Protein AF-A0A3N0CYX8-F1 (afdb_monomer)

Structure (mmCIF, N/CA/C/O backbone):
data_AF-A0A3N0CYX8-F1
#
_entry.id   AF-A0A3N0CYX8-F1
#
loop_
_atom_site.group_PDB
_atom_site.id
_atom_site.type_symbol
_atom_site.label_atom_id
_atom_site.label_alt_id
_atom_site.label_comp_id
_atom_site.label_asym_id
_atom_site.label_entity_id
_atom_site.label_seq_id
_atom_site.pdbx_PDB_ins_code
_atom_site.Cartn_x
_atom_site.Cartn_y
_atom_site.Cartn_z
_atom_site.occupancy
_atom_site.B_iso_or_equiv
_atom_site.auth_seq_id
_atom_site.auth_comp_id
_atom_site.auth_asym_id
_atom_site.auth_atom_id
_atom_site.pdbx_PDB_model_num
ATOM 1 N N . MET A 1 1 ? -0.586 0.544 18.203 1.00 84.50 1 MET A N 1
ATOM 2 C CA . MET A 1 1 ? -1.693 0.228 17.278 1.00 84.50 1 MET A CA 1
ATOM 3 C C . MET A 1 1 ? -1.683 -1.251 16.902 1.00 84.50 1 MET A C 1
ATOM 5 O O . MET A 1 1 ? -0.601 -1.800 16.724 1.00 84.50 1 MET A O 1
ATOM 9 N N . ASP A 1 2 ? -2.846 -1.901 16.800 1.00 88.06 2 ASP A N 1
ATOM 10 C CA . ASP A 1 2 ? -2.946 -3.263 16.246 1.00 88.06 2 ASP A CA 1
ATOM 11 C C . ASP A 1 2 ? -3.111 -3.250 14.711 1.00 88.06 2 ASP A C 1
ATOM 13 O O . ASP A 1 2 ? -3.485 -2.235 14.125 1.00 88.06 2 ASP A O 1
ATOM 17 N N . GLN A 1 3 ? -2.850 -4.380 14.042 1.00 88.38 3 GLN A N 1
ATOM 18 C CA . GLN A 1 3 ? -2.888 -4.458 12.572 1.00 88.38 3 GLN A CA 1
ATOM 19 C C . GLN A 1 3 ? -4.253 -4.090 11.974 1.00 88.38 3 GLN A C 1
ATOM 21 O O . GLN A 1 3 ? -4.317 -3.455 10.921 1.00 88.38 3 GLN A O 1
ATOM 26 N N . LYS A 1 4 ? -5.360 -4.448 12.636 1.00 91.12 4 LYS A N 1
ATOM 27 C CA . LYS A 1 4 ? -6.700 -4.112 12.147 1.00 91.12 4 LYS A CA 1
ATOM 28 C C . LYS A 1 4 ? -6.948 -2.615 12.248 1.00 91.12 4 LYS A C 1
ATOM 30 O O . LYS A 1 4 ? -7.530 -2.037 11.331 1.00 91.12 4 LYS A O 1
ATOM 35 N N . GLU A 1 5 ? -6.564 -1.999 13.361 1.00 91.94 5 GLU A N 1
ATOM 36 C CA . GLU A 1 5 ? -6.649 -0.549 13.532 1.00 91.94 5 GLU A CA 1
ATOM 37 C C . GLU A 1 5 ? -5.797 0.174 12.483 1.00 91.94 5 GLU A C 1
ATOM 39 O O . GLU A 1 5 ? -6.308 1.068 11.812 1.00 91.94 5 GLU A O 1
ATOM 44 N N . PHE A 1 6 ? -4.570 -0.286 12.245 1.00 93.31 6 PHE A N 1
ATOM 45 C CA . PHE A 1 6 ? -3.692 0.245 11.203 1.00 93.31 6 PHE A CA 1
ATOM 46 C C . PHE A 1 6 ? -4.342 0.204 9.817 1.00 93.31 6 PHE A C 1
ATOM 48 O O . PHE A 1 6 ? -4.491 1.239 9.162 1.00 93.31 6 PHE A O 1
ATOM 55 N N . TYR A 1 7 ? -4.819 -0.966 9.386 1.00 94.25 7 TYR A N 1
ATOM 56 C CA . TYR A 1 7 ? -5.402 -1.115 8.053 1.00 94.25 7 TYR A CA 1
ATOM 57 C C . TYR A 1 7 ? -6.714 -0.340 7.865 1.00 94.25 7 TYR A C 1
ATOM 59 O O . TYR A 1 7 ? -7.054 -0.009 6.728 1.00 94.25 7 TYR A O 1
ATOM 67 N N . LYS A 1 8 ? -7.435 0.014 8.940 1.00 93.56 8 LYS A N 1
ATOM 68 C CA . LYS A 1 8 ? -8.602 0.911 8.840 1.00 93.56 8 LYS A CA 1
ATOM 69 C C . LYS A 1 8 ? -8.229 2.318 8.383 1.00 93.56 8 LYS A C 1
ATOM 71 O O . LYS A 1 8 ? -9.035 2.939 7.702 1.00 93.56 8 LYS A O 1
ATOM 76 N N . TYR A 1 9 ? -7.049 2.809 8.750 1.00 94.00 9 TYR A N 1
ATOM 77 C CA . TYR A 1 9 ? -6.553 4.109 8.296 1.00 94.00 9 TYR A CA 1
ATOM 78 C C . TYR A 1 9 ? -5.796 3.983 6.976 1.00 94.00 9 TYR A C 1
ATOM 80 O O . TYR A 1 9 ? -6.008 4.770 6.054 1.00 94.00 9 TYR A O 1
ATOM 88 N N . TYR A 1 10 ? -4.952 2.959 6.868 1.00 94.19 10 TYR A N 1
ATOM 89 C CA . TYR A 1 10 ? -4.042 2.812 5.743 1.00 94.19 10 TYR A CA 1
ATOM 90 C C . TYR A 1 10 ? -4.749 2.426 4.438 1.00 94.19 10 TYR A C 1
ATOM 92 O O . TYR A 1 10 ? -4.459 3.002 3.393 1.00 94.19 10 TYR A O 1
ATOM 100 N N . LEU A 1 11 ? -5.708 1.488 4.457 1.00 94.50 11 LEU A N 1
ATOM 101 C CA . LEU A 1 11 ? -6.343 1.015 3.217 1.00 94.50 11 LEU A CA 1
ATOM 102 C C . LEU A 1 11 ? -7.175 2.089 2.494 1.00 94.50 11 LEU A C 1
ATOM 104 O O . LEU A 1 11 ? -7.073 2.160 1.267 1.00 94.50 11 LEU A O 1
ATOM 108 N N . PRO A 1 12 ? -7.988 2.924 3.175 1.00 93.62 12 PRO A N 1
ATOM 109 C CA . PRO A 1 12 ? -8.664 4.040 2.514 1.00 93.62 12 PRO A CA 1
ATOM 110 C C . PRO A 1 12 ? -7.685 5.056 1.923 1.00 93.62 12 PRO A C 1
ATOM 112 O O . PRO A 1 12 ? -7.906 5.551 0.820 1.00 93.62 12 PRO A O 1
ATOM 115 N N . ALA A 1 13 ? -6.591 5.340 2.630 1.00 93.94 13 ALA A N 1
ATOM 116 C CA . ALA A 1 13 ? -5.573 6.273 2.169 1.00 93.94 13 ALA A CA 1
ATOM 117 C C . ALA A 1 13 ? -4.821 5.738 0.938 1.00 93.94 13 ALA A C 1
ATOM 119 O O . ALA A 1 13 ? -4.652 6.451 -0.050 1.00 93.94 13 ALA A O 1
ATOM 120 N N . LEU A 1 14 ? -4.477 4.447 0.943 1.00 94.38 14 LEU A N 1
ATOM 121 C CA . LEU A 1 14 ? -3.896 3.756 -0.205 1.00 94.38 14 LEU A CA 1
ATOM 122 C C . LEU A 1 14 ? -4.837 3.766 -1.415 1.00 94.38 14 LEU A C 1
ATOM 124 O O . LEU A 1 14 ? -4.387 4.012 -2.529 1.00 94.38 14 LEU A O 1
ATOM 128 N N . ALA A 1 15 ? -6.141 3.547 -1.218 1.00 92.38 15 ALA A N 1
ATOM 129 C CA . ALA A 1 15 ? -7.109 3.632 -2.312 1.00 92.38 15 ALA A CA 1
ATOM 130 C C . ALA A 1 15 ? -7.092 5.023 -2.968 1.00 92.38 15 ALA A C 1
ATOM 132 O O . ALA A 1 15 ? -6.919 5.115 -4.182 1.00 92.38 15 ALA A O 1
ATOM 133 N N . LYS A 1 16 ? -7.150 6.092 -2.159 1.00 91.06 16 LYS A N 1
ATOM 134 C CA . LYS A 1 16 ? -7.062 7.479 -2.646 1.00 91.06 16 LYS A CA 1
ATOM 135 C C . LYS A 1 16 ? -5.751 7.747 -3.394 1.00 91.06 16 LYS A C 1
ATOM 137 O O . LYS A 1 16 ? -5.771 8.374 -4.451 1.00 91.06 16 LYS A O 1
ATOM 142 N N . ALA A 1 17 ? -4.624 7.246 -2.885 1.00 91.06 17 ALA A N 1
ATOM 143 C CA . ALA A 1 17 ? -3.322 7.396 -3.532 1.00 91.06 17 ALA A CA 1
ATOM 144 C C . ALA A 1 17 ? -3.281 6.712 -4.912 1.00 91.06 17 ALA A C 1
ATOM 146 O O . ALA A 1 17 ? -2.844 7.311 -5.896 1.00 91.06 17 ALA A O 1
ATOM 147 N N . LEU A 1 18 ? -3.820 5.493 -5.016 1.00 89.69 18 LEU A N 1
ATOM 148 C CA . LEU A 1 18 ? -3.909 4.746 -6.277 1.00 89.69 18 LEU A CA 1
ATOM 149 C C . LEU A 1 18 ? -4.889 5.368 -7.287 1.00 89.69 18 LEU A C 1
ATOM 151 O O . LEU A 1 18 ? -4.722 5.173 -8.494 1.00 89.69 18 LEU A O 1
ATOM 155 N N . GLU A 1 19 ? -5.919 6.078 -6.827 1.00 85.75 19 GLU A N 1
ATOM 156 C CA . GLU A 1 19 ? -6.839 6.832 -7.689 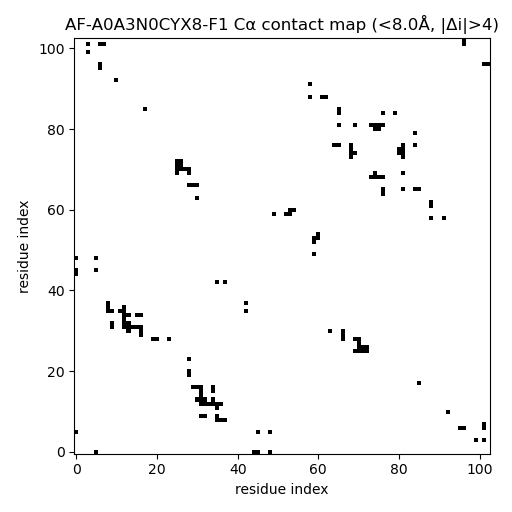1.00 85.75 19 GLU A CA 1
ATOM 157 C C . GLU A 1 19 ? -6.216 8.147 -8.176 1.00 85.75 19 GLU A C 1
ATOM 159 O O . GLU A 1 19 ? -6.335 8.487 -9.355 1.00 85.75 19 GLU A O 1
ATOM 164 N N . SER A 1 20 ? -5.506 8.859 -7.293 1.00 78.38 20 SER A N 1
ATOM 165 C CA . SER A 1 20 ? -4.825 10.118 -7.621 1.00 78.38 20 SER A CA 1
ATOM 166 C C . SER A 1 20 ? -3.693 9.930 -8.638 1.00 78.38 20 SER A C 1
ATOM 168 O O . SER A 1 20 ? -3.421 10.841 -9.418 1.00 78.38 20 SER A O 1
ATOM 170 N N . ASP A 1 21 ? -3.073 8.751 -8.661 1.00 64.25 21 ASP A N 1
ATOM 171 C CA . ASP A 1 21 ? -2.043 8.335 -9.622 1.00 64.25 21 ASP A CA 1
ATOM 172 C C . ASP A 1 21 ? -2.483 8.428 -11.099 1.00 64.25 21 ASP A C 1
ATOM 174 O O . ASP A 1 21 ? -1.656 8.660 -11.974 1.00 64.25 21 ASP A O 1
ATOM 178 N N . ASN A 1 22 ? -3.782 8.323 -11.403 1.00 59.53 22 ASN A N 1
ATOM 179 C CA . ASN A 1 22 ? -4.262 8.398 -12.789 1.00 59.53 22 ASN A CA 1
ATOM 180 C C . ASN A 1 22 ? -4.282 9.831 -13.369 1.00 59.53 22 ASN A C 1
ATOM 182 O O . ASN A 1 22 ? -4.479 9.982 -14.573 1.00 59.53 22 ASN A O 1
ATOM 186 N N . ASN A 1 23 ? -4.125 10.873 -12.541 1.00 53.22 23 ASN A N 1
ATOM 187 C CA . ASN A 1 23 ? -4.430 12.263 -12.920 1.00 53.22 23 ASN A CA 1
ATOM 188 C C . ASN A 1 23 ? -3.242 13.234 -12.843 1.00 53.22 23 ASN A C 1
ATOM 190 O O . ASN A 1 23 ? -3.407 14.413 -13.161 1.00 53.22 23 ASN A O 1
ATOM 194 N N . VAL A 1 24 ? -2.064 12.789 -12.399 1.00 53.53 24 VAL A N 1
ATOM 195 C CA . VAL A 1 24 ? -0.955 13.690 -12.065 1.00 53.53 24 VAL A CA 1
ATOM 196 C C . VAL A 1 24 ? 0.301 13.285 -12.835 1.00 53.53 24 VAL A C 1
ATOM 198 O O . VAL A 1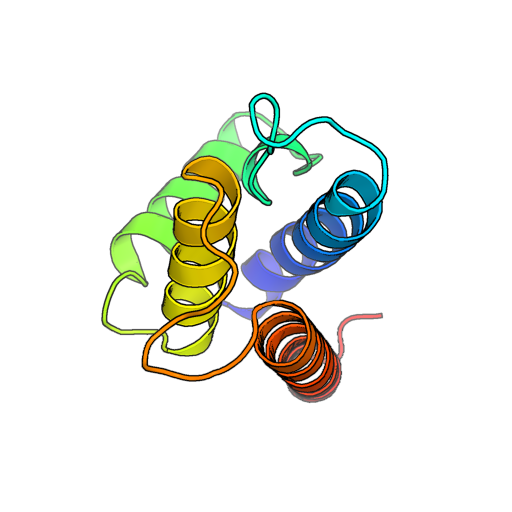 24 ? 0.679 12.120 -12.836 1.00 53.53 24 VAL A O 1
ATOM 201 N N . SER A 1 25 ? 0.930 14.264 -13.498 1.00 55.22 25 SER A N 1
ATOM 202 C CA . SER A 1 25 ? 2.274 14.147 -14.086 1.00 55.22 25 SER A CA 1
ATOM 203 C C . SER A 1 25 ? 3.224 13.488 -13.081 1.00 55.22 25 SER A C 1
ATOM 205 O O . SER A 1 25 ? 3.163 13.831 -11.899 1.00 55.22 25 SER A O 1
ATOM 207 N N . ASP A 1 26 ? 4.087 12.578 -13.541 1.00 57.00 26 ASP A N 1
ATOM 208 C CA . ASP A 1 26 ? 4.885 11.625 -12.741 1.00 57.00 26 ASP A CA 1
ATOM 209 C C . ASP A 1 26 ? 5.780 12.251 -11.635 1.00 57.00 26 ASP A C 1
ATOM 211 O O . ASP A 1 26 ? 6.434 11.544 -10.883 1.00 57.00 26 ASP A O 1
ATOM 215 N N . PHE A 1 27 ? 5.784 13.577 -11.476 1.00 56.62 27 PHE A N 1
ATOM 216 C CA . PHE A 1 27 ? 6.553 14.338 -10.487 1.00 56.62 27 PHE A CA 1
ATOM 217 C C . PHE A 1 27 ? 5.809 14.696 -9.185 1.00 56.62 27 PHE A C 1
ATOM 219 O O . PHE A 1 27 ? 6.433 15.215 -8.262 1.00 56.62 27 PHE A O 1
ATOM 226 N N . TYR A 1 28 ? 4.497 14.451 -9.076 1.00 66.62 28 TYR A N 1
ATOM 227 C CA . TYR A 1 28 ? 3.705 14.793 -7.875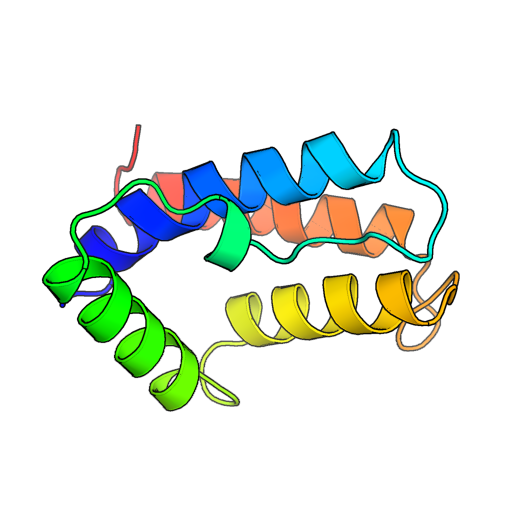 1.00 66.62 28 TYR A CA 1
ATOM 228 C C . TYR A 1 28 ? 2.932 13.596 -7.314 1.00 66.62 28 TYR A C 1
ATOM 230 O O . TYR A 1 28 ? 1.776 13.708 -6.893 1.00 66.62 28 TYR A O 1
ATOM 238 N N . ILE A 1 29 ? 3.574 12.433 -7.303 1.00 78.25 29 ILE A N 1
ATOM 239 C CA . ILE A 1 29 ? 2.987 11.236 -6.711 1.00 78.25 29 ILE A CA 1
ATOM 240 C C . ILE A 1 29 ? 3.053 11.337 -5.196 1.00 78.25 29 ILE A C 1
ATOM 242 O O . ILE A 1 29 ? 4.094 11.600 -4.601 1.00 78.25 29 ILE A O 1
ATOM 246 N N . LYS A 1 30 ? 1.895 11.141 -4.577 1.00 84.44 30 LYS A N 1
ATOM 247 C CA . LYS A 1 30 ? 1.738 11.114 -3.132 1.00 84.44 30 LYS A CA 1
ATOM 248 C C . LYS A 1 30 ? 1.489 9.675 -2.707 1.00 84.44 30 LYS A C 1
ATOM 250 O O . LYS A 1 30 ? 0.555 9.049 -3.206 1.00 84.44 30 LYS A O 1
ATOM 255 N N . GLY A 1 31 ? 2.318 9.181 -1.792 1.00 87.94 31 GLY A N 1
ATOM 256 C CA . GLY A 1 31 ? 2.106 7.891 -1.147 1.00 87.94 31 GLY A CA 1
ATOM 257 C C . GLY A 1 31 ? 0.854 7.889 -0.259 1.00 87.94 31 GLY A C 1
ATOM 258 O O . GLY A 1 31 ? 0.248 8.944 -0.023 1.00 87.94 31 GLY A O 1
ATOM 259 N N . PRO A 1 32 ? 0.449 6.714 0.247 1.00 90.69 32 PRO A N 1
ATOM 260 C CA . PRO A 1 32 ? -0.720 6.565 1.108 1.00 90.69 32 PRO A CA 1
ATOM 261 C C . PRO A 1 32 ? -0.686 7.479 2.334 1.00 90.69 32 PRO A C 1
ATOM 263 O O . PRO A 1 32 ? -1.734 7.991 2.719 1.00 90.69 32 PRO A O 1
ATOM 266 N N . GLU A 1 33 ? 0.490 7.747 2.908 1.00 89.31 33 GLU A N 1
ATOM 267 C CA . GLU A 1 33 ? 0.658 8.578 4.108 1.00 89.31 33 GLU A CA 1
ATOM 268 C C . GLU A 1 33 ? 0.063 9.983 3.942 1.00 89.31 33 GLU A C 1
ATOM 270 O O . GLU A 1 33 ? -0.520 10.531 4.875 1.00 89.31 33 GLU A O 1
ATOM 275 N N . ALA A 1 34 ? 0.116 10.541 2.729 1.00 89.25 34 ALA A N 1
ATOM 276 C CA . ALA A 1 34 ? -0.402 11.875 2.430 1.00 89.25 34 ALA A CA 1
ATOM 277 C C . ALA A 1 34 ? -1.940 11.969 2.423 1.00 89.25 34 ALA A C 1
ATOM 279 O O . ALA A 1 34 ? -2.486 13.073 2.358 1.00 89.25 34 ALA A O 1
ATOM 280 N N . PHE A 1 35 ? -2.641 10.832 2.444 1.00 91.19 35 PHE A N 1
ATOM 281 C CA . PHE A 1 35 ? -4.105 10.753 2.396 1.00 91.19 35 PHE A CA 1
ATOM 282 C C . PHE A 1 35 ? -4.718 10.214 3.693 1.00 91.19 35 PHE A C 1
ATOM 284 O O . PHE A 1 35 ? -5.933 9.990 3.747 1.00 91.19 35 PHE A O 1
ATOM 291 N N . ILE A 1 36 ? -3.899 9.981 4.723 1.00 92.12 36 ILE A N 1
ATOM 292 C CA . ILE A 1 36 ? -4.371 9.480 6.011 1.00 92.12 36 ILE A CA 1
ATOM 293 C C . ILE A 1 36 ? -5.074 10.605 6.768 1.00 92.12 36 ILE A C 1
ATOM 295 O O . ILE A 1 36 ? -4.479 11.609 7.149 1.00 92.12 36 ILE A O 1
ATOM 299 N N . GLU A 1 37 ? -6.362 10.405 7.024 1.00 90.56 37 GLU A N 1
ATOM 300 C CA . GLU A 1 37 ? -7.190 11.322 7.802 1.00 90.56 37 GLU A CA 1
ATOM 301 C C . GLU A 1 37 ? -7.252 10.835 9.254 1.00 90.56 37 GLU A C 1
ATOM 303 O O . GLU A 1 37 ? -8.101 10.021 9.626 1.00 90.56 37 GLU A O 1
ATOM 308 N N . ALA A 1 38 ? -6.316 11.302 10.082 1.00 91.12 38 ALA A N 1
ATOM 309 C CA . ALA A 1 38 ? -6.238 10.956 11.498 1.00 91.12 38 ALA A CA 1
ATOM 310 C C . ALA A 1 38 ? -5.683 12.123 12.336 1.00 91.12 38 ALA A C 1
ATOM 312 O O . ALA A 1 38 ? -5.176 13.105 11.798 1.00 91.12 38 ALA A O 1
ATOM 313 N N . SER A 1 39 ? -5.790 12.034 13.666 1.00 91.88 39 SER A N 1
ATOM 314 C CA . SER A 1 39 ? -5.136 13.000 14.558 1.00 91.88 39 SER A CA 1
ATOM 315 C C . SER A 1 39 ? -3.611 12.869 14.489 1.00 91.88 39 SER A C 1
ATOM 317 O O . SER A 1 39 ? -3.104 11.790 14.197 1.00 91.88 39 SER A O 1
ATOM 319 N N . GLU A 1 40 ? -2.869 13.928 14.827 1.00 89.81 40 GLU A N 1
ATOM 320 C CA . GLU A 1 40 ? -1.393 13.927 14.809 1.00 89.81 40 GLU A CA 1
ATOM 321 C C 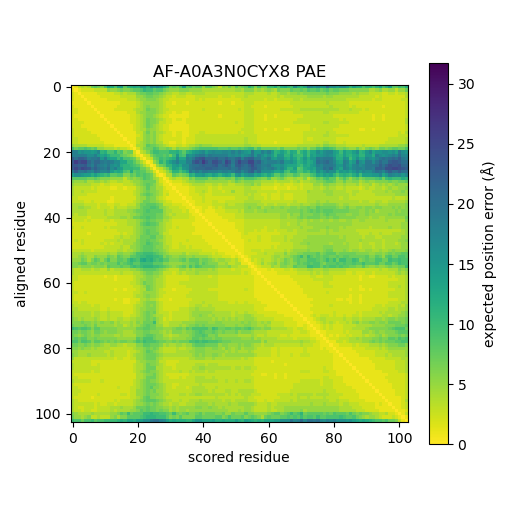. GLU A 1 40 ? -0.790 12.760 15.612 1.00 89.81 40 GLU A C 1
ATOM 323 O O . GLU A 1 40 ? 0.081 12.043 15.128 1.00 89.81 40 GLU A O 1
ATOM 328 N N . HIS A 1 41 ? -1.326 12.491 16.807 1.00 90.38 41 HIS A N 1
ATOM 329 C CA . HIS A 1 41 ? -0.921 11.332 17.606 1.00 90.38 41 HIS A CA 1
ATOM 330 C C . HIS A 1 41 ? -1.122 10.013 16.849 1.00 90.38 41 HIS A C 1
ATOM 332 O O . HIS A 1 41 ? -0.272 9.128 16.893 1.00 90.38 41 HIS A O 1
ATOM 338 N N . LYS A 1 42 ? -2.256 9.868 16.156 1.00 90.75 42 LYS A N 1
ATOM 339 C CA . LYS A 1 42 ? -2.593 8.648 15.423 1.00 90.75 42 LYS A CA 1
ATOM 340 C C . LYS A 1 42 ? -1.732 8.496 14.167 1.00 90.75 42 LYS A C 1
ATOM 342 O O . LYS A 1 42 ? -1.325 7.379 13.876 1.00 90.75 42 LYS A O 1
ATOM 347 N N . LEU A 1 43 ? -1.404 9.592 13.480 1.00 91.25 43 LEU A N 1
ATOM 348 C CA . LEU A 1 43 ? -0.446 9.597 12.369 1.00 91.25 43 LEU A CA 1
ATOM 349 C C . LEU A 1 43 ? 0.919 9.077 12.822 1.00 91.25 43 LEU A C 1
ATOM 351 O O . LEU A 1 43 ? 1.445 8.157 12.207 1.00 91.25 43 LEU A O 1
ATOM 355 N N . ARG A 1 44 ? 1.423 9.555 13.964 1.00 91.38 44 ARG A N 1
ATOM 356 C CA . ARG A 1 44 ? 2.694 9.078 14.522 1.00 91.38 44 ARG A CA 1
ATOM 357 C C . ARG A 1 44 ? 2.676 7.585 14.854 1.00 91.38 44 ARG A C 1
ATOM 359 O O . ARG A 1 44 ? 3.659 6.887 14.631 1.00 91.38 44 ARG A O 1
ATOM 366 N N . GLU A 1 45 ? 1.568 7.071 15.390 1.00 93.06 45 GLU A N 1
ATOM 367 C CA . GLU A 1 45 ? 1.430 5.627 15.617 1.00 93.06 45 GLU A CA 1
ATOM 368 C C . GLU A 1 45 ? 1.455 4.829 14.303 1.00 93.06 45 GLU A C 1
ATOM 370 O O . GLU A 1 45 ? 2.014 3.735 14.269 1.00 93.06 45 GLU A O 1
ATOM 375 N N . ILE A 1 46 ? 0.855 5.362 13.234 1.00 92.31 46 ILE A N 1
ATOM 376 C CA . ILE A 1 46 ? 0.845 4.732 11.907 1.00 92.31 46 ILE A CA 1
ATOM 377 C C . ILE A 1 46 ? 2.243 4.747 11.288 1.00 92.31 46 ILE A C 1
ATOM 379 O O . ILE A 1 46 ? 2.661 3.720 10.764 1.00 92.31 46 ILE A O 1
ATOM 383 N N . GLU A 1 47 ? 2.967 5.863 11.37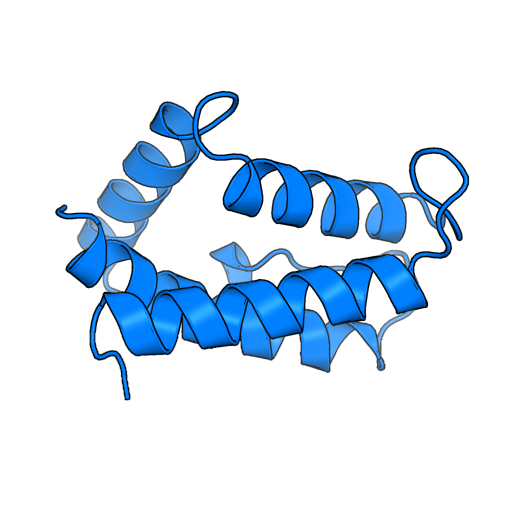7 1.00 90.44 47 GLU A N 1
ATOM 384 C CA . GLU A 1 47 ? 4.357 5.976 10.915 1.00 90.44 47 GLU A CA 1
ATOM 385 C C . GLU A 1 47 ? 5.245 4.929 11.594 1.00 90.44 47 GLU A C 1
ATOM 387 O O . GLU A 1 47 ? 5.933 4.171 10.919 1.00 90.44 47 GLU A O 1
ATOM 392 N N . ILE A 1 48 ? 5.134 4.781 12.919 1.00 91.12 48 ILE A N 1
ATOM 393 C CA . ILE A 1 48 ? 5.854 3.733 13.659 1.00 91.12 48 ILE A CA 1
ATOM 394 C C . ILE A 1 48 ? 5.476 2.336 13.142 1.00 91.12 48 ILE A C 1
ATOM 396 O O . ILE A 1 48 ? 6.338 1.464 13.016 1.00 91.12 48 ILE A O 1
ATOM 400 N N . CYS A 1 49 ? 4.199 2.091 12.835 1.00 90.19 49 CYS A N 1
ATOM 401 C CA . CYS A 1 49 ? 3.770 0.821 12.248 1.00 90.19 49 CYS A CA 1
ATOM 402 C C . CYS A 1 49 ? 4.348 0.588 10.845 1.00 90.19 49 CYS A C 1
ATOM 404 O O . CY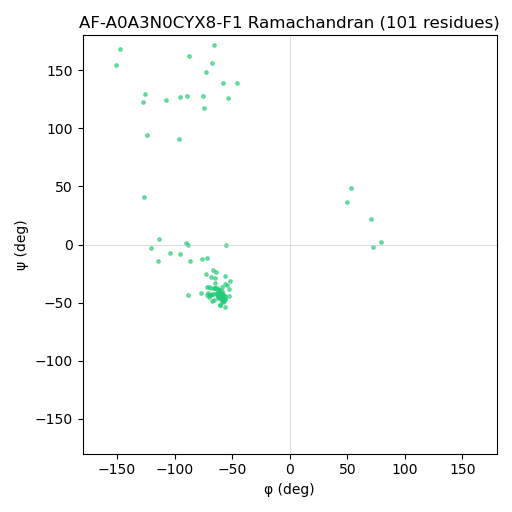S A 1 49 ? 4.686 -0.548 10.534 1.00 90.19 49 CYS A O 1
ATOM 406 N N . LEU A 1 50 ? 4.476 1.625 10.017 1.00 88.50 50 LEU A N 1
ATOM 407 C CA . LEU A 1 50 ? 5.087 1.522 8.689 1.00 88.50 50 LEU A CA 1
ATOM 408 C C . LEU A 1 50 ? 6.583 1.215 8.789 1.00 88.50 50 LEU A C 1
ATOM 410 O O . LEU A 1 50 ? 7.044 0.252 8.178 1.00 88.50 50 LEU A O 1
ATOM 414 N N . ASP A 1 51 ? 7.306 1.954 9.629 1.00 87.56 51 ASP A N 1
ATOM 415 C CA . ASP A 1 51 ? 8.746 1.769 9.833 1.00 87.56 51 ASP A CA 1
ATOM 416 C C . ASP A 1 51 ? 9.068 0.370 10.367 1.00 87.56 51 ASP A C 1
ATOM 418 O O . ASP A 1 51 ? 9.998 -0.290 9.907 1.00 87.56 51 ASP A O 1
ATOM 422 N N . THR A 1 52 ? 8.273 -0.114 11.324 1.00 88.06 52 THR A N 1
ATOM 423 C CA . THR A 1 52 ? 8.453 -1.458 11.899 1.00 88.06 52 THR A CA 1
ATOM 424 C C . THR A 1 52 ? 8.035 -2.583 10.958 1.00 88.06 52 THR A C 1
ATOM 426 O O . THR A 1 52 ? 8.533 -3.700 11.096 1.00 88.06 52 THR A O 1
ATOM 429 N N . ALA A 1 53 ? 7.128 -2.318 10.016 1.00 84.75 53 ALA A N 1
ATOM 430 C CA . ALA A 1 53 ? 6.656 -3.316 9.066 1.00 84.75 53 ALA A CA 1
ATOM 431 C C . ALA A 1 53 ? 7.540 -3.435 7.814 1.00 84.75 53 ALA A C 1
ATOM 433 O O . ALA A 1 53 ? 7.428 -4.435 7.101 1.00 84.75 53 ALA A O 1
ATOM 434 N N . SER A 1 54 ? 8.428 -2.468 7.574 1.00 79.62 54 SER A N 1
ATOM 435 C CA . SER A 1 54 ? 9.386 -2.493 6.466 1.00 79.62 54 SER A CA 1
ATOM 436 C C . SER A 1 54 ? 10.209 -3.786 6.462 1.00 79.62 54 SER A C 1
ATOM 438 O O . SER A 1 54 ? 10.783 -4.181 7.483 1.00 79.62 54 SER A O 1
ATOM 440 N N . GLY A 1 55 ? 10.212 -4.495 5.333 1.00 80.81 55 GLY A N 1
ATOM 441 C CA . GLY A 1 55 ? 10.923 -5.765 5.150 1.00 80.81 55 GLY A CA 1
ATOM 442 C C . GLY A 1 55 ? 10.316 -6.973 5.875 1.00 80.81 55 GLY A C 1
ATOM 443 O O . GLY A 1 55 ? 10.830 -8.084 5.749 1.00 80.81 55 GLY A O 1
ATOM 444 N N . SER A 1 56 ? 9.237 -6.787 6.641 1.00 86.88 56 SER A N 1
ATOM 445 C CA . SER A 1 56 ? 8.497 -7.876 7.302 1.00 86.88 56 SER A CA 1
ATOM 446 C C . SER A 1 56 ? 7.073 -8.039 6.769 1.00 86.88 56 SER A C 1
ATOM 448 O O . SER A 1 56 ? 6.431 -9.063 7.015 1.00 86.88 56 SER A O 1
ATOM 450 N N . ASN A 1 57 ? 6.576 -7.052 6.022 1.00 89.81 57 ASN A N 1
ATOM 451 C CA . ASN A 1 57 ? 5.248 -7.051 5.440 1.00 89.81 57 ASN A CA 1
ATOM 452 C C . ASN A 1 57 ? 5.333 -6.852 3.926 1.00 89.81 57 ASN A C 1
ATOM 454 O O . ASN A 1 57 ? 5.296 -5.729 3.429 1.00 89.81 57 ASN A O 1
ATOM 458 N N . GLU A 1 58 ? 5.335 -7.969 3.196 1.00 91.88 58 GLU A N 1
ATOM 459 C CA . GLU A 1 58 ? 5.441 -7.994 1.730 1.00 91.88 58 GLU A CA 1
ATOM 460 C C . GLU A 1 58 ? 4.424 -7.086 1.024 1.00 91.88 58 GLU A C 1
ATOM 462 O O . GLU A 1 58 ? 4.690 -6.561 -0.058 1.00 91.88 58 GLU A O 1
ATOM 467 N N . PHE A 1 59 ? 3.234 -6.900 1.607 1.00 93.62 59 PHE A N 1
ATOM 468 C CA . PHE A 1 59 ? 2.227 -6.015 1.032 1.00 93.62 59 PHE A CA 1
ATOM 469 C C . PHE A 1 59 ? 2.632 -4.546 1.148 1.00 93.62 59 PHE A C 1
ATOM 471 O O . PHE A 1 59 ? 2.502 -3.813 0.170 1.00 93.62 59 PHE A O 1
ATOM 478 N N . LEU A 1 60 ? 3.114 -4.118 2.315 1.00 93.19 60 LEU A N 1
ATOM 479 C CA . LEU A 1 60 ? 3.560 -2.740 2.518 1.00 93.19 60 LEU A CA 1
ATOM 480 C C . LEU A 1 60 ? 4.829 -2.448 1.715 1.00 93.19 60 LEU A C 1
ATOM 482 O O . LEU A 1 60 ? 4.906 -1.392 1.091 1.00 93.19 60 LEU A O 1
ATOM 486 N N . ASP A 1 61 ? 5.741 -3.415 1.621 1.00 91.88 61 ASP A N 1
ATOM 487 C CA . ASP A 1 61 ? 6.923 -3.312 0.761 1.00 91.88 61 ASP A CA 1
ATOM 488 C C . ASP A 1 61 ? 6.516 -3.179 -0.714 1.00 91.88 61 ASP A C 1
ATOM 490 O O . ASP A 1 61 ? 6.995 -2.295 -1.420 1.00 91.88 61 ASP A O 1
ATOM 494 N N . SER A 1 62 ? 5.545 -3.981 -1.171 1.00 93.00 62 SER A N 1
ATOM 495 C CA . SER A 1 62 ? 5.014 -3.865 -2.537 1.00 93.00 62 SER A CA 1
ATOM 496 C C . SER A 1 62 ? 4.422 -2.481 -2.805 1.00 93.00 62 SER A C 1
ATOM 498 O O . SER A 1 62 ? 4.623 -1.901 -3.871 1.00 93.00 62 SER A O 1
ATOM 500 N N . VAL A 1 63 ? 3.680 -1.934 -1.843 1.00 93.44 63 VAL A N 1
ATOM 501 C CA . VAL A 1 63 ? 3.126 -0.582 -1.953 1.00 93.44 63 VAL A CA 1
ATOM 502 C C . VAL A 1 63 ? 4.250 0.451 -2.054 1.00 93.44 63 VAL A C 1
ATOM 504 O O . VAL A 1 63 ? 4.201 1.295 -2.950 1.00 93.44 63 VAL A O 1
ATOM 507 N N . ALA A 1 64 ? 5.275 0.356 -1.205 1.00 92.06 64 ALA A N 1
ATOM 508 C CA . ALA A 1 64 ? 6.431 1.248 -1.244 1.00 92.06 64 ALA A CA 1
ATOM 509 C C . ALA A 1 64 ? 7.147 1.192 -2.604 1.00 92.06 64 ALA A C 1
ATOM 511 O O . ALA A 1 64 ? 7.362 2.236 -3.217 1.00 92.06 64 ALA A O 1
ATOM 512 N N . TYR A 1 65 ? 7.415 -0.008 -3.131 1.00 92.12 65 TYR A N 1
ATOM 513 C CA . TYR A 1 65 ? 8.043 -0.179 -4.446 1.00 92.12 65 TYR A CA 1
ATOM 514 C C . TYR A 1 65 ? 7.208 0.397 -5.586 1.00 92.12 65 TYR A C 1
ATOM 516 O O . TYR A 1 65 ? 7.758 1.008 -6.500 1.00 92.12 65 TYR A O 1
ATOM 524 N N . TYR A 1 66 ? 5.884 0.246 -5.535 1.00 93.00 66 TYR A N 1
ATOM 525 C CA . TYR A 1 66 ? 5.003 0.830 -6.543 1.00 93.00 66 TYR A CA 1
ATOM 526 C C . TYR A 1 66 ? 5.111 2.356 -6.590 1.00 93.00 66 TYR A C 1
ATOM 528 O O . TYR A 1 66 ? 5.313 2.927 -7.664 1.00 93.00 66 TYR A O 1
ATOM 536 N N . PHE A 1 67 ? 4.976 3.017 -5.437 1.00 89.94 67 PHE A N 1
ATOM 537 C CA . PHE A 1 67 ? 5.011 4.478 -5.376 1.00 89.94 67 PHE A CA 1
ATOM 538 C C . PHE A 1 67 ? 6.411 5.036 -5.657 1.00 89.94 67 PHE A C 1
ATOM 540 O O . PHE A 1 67 ? 6.516 6.045 -6.357 1.00 89.94 67 PHE A O 1
ATOM 547 N N . ASP A 1 68 ? 7.468 4.359 -5.202 1.00 89.88 68 ASP A N 1
ATOM 548 C CA . ASP A 1 68 ? 8.852 4.709 -5.532 1.00 89.88 68 ASP A CA 1
ATOM 549 C C . ASP A 1 68 ? 9.099 4.626 -7.043 1.00 89.88 68 ASP A C 1
ATOM 551 O O . ASP A 1 68 ? 9.494 5.617 -7.663 1.00 89.88 68 ASP A O 1
ATOM 555 N N . ALA A 1 69 ? 8.760 3.495 -7.666 1.00 90.25 69 ALA A N 1
ATOM 556 C CA . ALA A 1 69 ? 8.981 3.300 -9.091 1.00 90.25 69 ALA A CA 1
ATOM 557 C C . ALA A 1 69 ? 8.186 4.294 -9.940 1.00 90.25 69 ALA A C 1
ATOM 559 O O . ALA A 1 69 ? 8.707 4.870 -10.899 1.00 90.25 69 ALA A O 1
ATOM 560 N N . LYS A 1 70 ? 6.934 4.549 -9.551 1.00 86.81 70 LYS A N 1
ATOM 561 C CA . LYS A 1 70 ? 6.097 5.541 -10.216 1.00 86.81 70 LYS A CA 1
ATOM 562 C C . LYS A 1 70 ? 6.705 6.947 -10.094 1.00 86.81 70 LYS A C 1
ATOM 564 O O . LYS A 1 70 ? 6.746 7.659 -11.094 1.00 86.81 70 LYS A O 1
ATOM 569 N N . SER A 1 71 ? 7.211 7.335 -8.918 1.00 85.75 71 SER A N 1
ATOM 570 C CA . SER A 1 71 ? 7.827 8.659 -8.690 1.00 85.75 71 SER A CA 1
ATOM 571 C C . SER A 1 71 ? 9.103 8.905 -9.499 1.00 85.75 71 SER A C 1
ATOM 573 O O . SER A 1 71 ? 9.433 10.048 -9.809 1.00 85.75 71 SER A O 1
ATOM 575 N N . HIS A 1 72 ? 9.781 7.833 -9.904 1.00 86.44 72 HIS A N 1
ATOM 576 C CA . HIS A 1 72 ? 10.937 7.878 -10.797 1.00 86.44 72 HIS A CA 1
ATOM 577 C C . HIS A 1 72 ? 10.552 7.765 -12.283 1.00 86.44 72 HIS A C 1
ATOM 579 O O . HIS A 1 72 ? 11.427 7.769 -13.150 1.00 86.44 72 HIS A O 1
ATOM 585 N N . GLY A 1 73 ? 9.256 7.667 -12.600 1.00 85.06 73 GLY A N 1
ATOM 586 C CA . GLY A 1 73 ? 8.759 7.511 -13.967 1.00 85.06 73 GLY A CA 1
ATOM 587 C C . GLY A 1 73 ? 9.058 6.140 -14.579 1.00 85.06 73 GLY A C 1
ATOM 588 O O . GLY A 1 73 ? 9.091 6.007 -15.806 1.00 85.06 73 GLY A O 1
ATOM 589 N N . PHE A 1 74 ? 9.295 5.113 -13.757 1.00 88.31 74 PHE A N 1
ATOM 590 C CA . PHE A 1 74 ? 9.459 3.752 -14.254 1.00 88.31 74 PHE A CA 1
ATOM 591 C C . PHE A 1 74 ? 8.120 3.171 -14.713 1.00 88.31 74 PHE A C 1
ATOM 593 O O . PHE A 1 74 ? 7.053 3.469 -14.178 1.00 88.31 74 PHE A O 1
ATOM 600 N N . ASN A 1 75 ? 8.193 2.299 -15.718 1.00 87.06 75 ASN A N 1
ATOM 601 C CA . ASN A 1 75 ? 7.028 1.621 -16.290 1.00 87.06 75 ASN A CA 1
ATOM 602 C C . ASN A 1 75 ? 6.912 0.157 -15.838 1.00 87.06 75 ASN A C 1
ATOM 604 O O . ASN A 1 75 ? 5.905 -0.497 -16.126 1.00 87.06 75 ASN A O 1
ATOM 608 N N . GLU A 1 76 ? 7.920 -0.354 -15.129 1.00 90.88 76 GLU A N 1
ATOM 609 C CA . GLU A 1 76 ? 7.991 -1.725 -14.634 1.00 90.88 76 GLU A CA 1
ATOM 610 C C . GLU A 1 76 ? 8.817 -1.838 -13.346 1.00 90.88 76 GLU A C 1
ATOM 612 O O . GLU A 1 76 ? 9.688 -1.009 -13.087 1.00 90.88 76 GLU A O 1
ATOM 617 N N . ILE A 1 77 ? 8.526 -2.874 -12.558 1.00 91.25 77 ILE A N 1
ATOM 618 C CA . ILE A 1 77 ? 9.253 -3.294 -11.352 1.00 91.25 77 ILE A CA 1
ATOM 619 C C . ILE A 1 77 ? 9.575 -4.775 -11.545 1.00 91.25 77 ILE A C 1
ATOM 621 O O . ILE A 1 77 ? 8.662 -5.559 -11.793 1.00 91.25 77 ILE A O 1
ATOM 625 N N . ASP A 1 78 ? 10.852 -5.160 -11.492 1.00 87.88 78 ASP A N 1
ATOM 626 C CA . ASP A 1 78 ? 11.314 -6.546 -11.697 1.00 87.88 78 ASP A CA 1
ATOM 627 C C . ASP A 1 78 ? 10.757 -7.225 -12.972 1.00 87.88 78 ASP A C 1
ATOM 629 O O . ASP A 1 78 ? 10.453 -8.418 -12.996 1.00 87.88 78 ASP A O 1
ATOM 633 N N . GLY A 1 79 ? 10.599 -6.456 -14.058 1.00 88.06 79 GLY A N 1
ATOM 634 C CA . GLY A 1 79 ? 10.047 -6.929 -15.337 1.00 88.06 79 GLY A CA 1
ATOM 635 C C . GLY A 1 79 ? 8.515 -7.043 -15.381 1.00 88.06 79 GLY A C 1
ATOM 636 O O . GLY A 1 79 ? 7.947 -7.440 -16.402 1.00 88.06 79 GLY A O 1
ATOM 637 N N . GLU A 1 80 ? 7.819 -6.678 -14.305 1.00 91.50 80 GLU A N 1
ATOM 638 C CA . GLU A 1 80 ? 6.364 -6.573 -14.261 1.00 91.50 80 GLU A CA 1
ATOM 639 C C . GLU A 1 80 ? 5.914 -5.136 -14.527 1.00 91.50 80 GLU A C 1
ATOM 641 O O . GLU A 1 80 ? 6.324 -4.199 -13.846 1.00 91.50 80 GLU A O 1
ATOM 646 N N . LYS A 1 81 ? 5.003 -4.952 -15.490 1.00 91.81 81 LYS A N 1
ATOM 647 C CA . LYS A 1 81 ? 4.433 -3.634 -15.800 1.00 91.81 81 LYS A CA 1
ATOM 648 C C . LYS A 1 81 ? 3.755 -3.020 -14.577 1.00 91.81 81 LYS A C 1
ATOM 650 O O . LYS A 1 81 ? 2.945 -3.683 -13.926 1.00 91.81 81 LYS A O 1
ATOM 655 N N . LEU A 1 82 ? 3.947 -1.717 -14.371 1.00 89.81 82 LEU A N 1
ATOM 656 C CA . LEU A 1 82 ? 3.350 -0.980 -13.252 1.00 89.81 82 LEU A CA 1
ATOM 657 C C . LEU A 1 82 ? 1.827 -1.157 -13.163 1.00 89.81 82 LEU A C 1
ATOM 659 O O . LEU A 1 82 ? 1.287 -1.313 -12.073 1.00 89.81 82 LEU A O 1
ATOM 663 N N . CYS A 1 83 ? 1.124 -1.198 -14.301 1.00 89.25 83 CYS A N 1
ATOM 664 C CA . CYS A 1 83 ? -0.323 -1.430 -14.321 1.00 89.25 83 CYS A CA 1
ATOM 665 C C . CYS A 1 83 ? -0.712 -2.800 -13.738 1.00 89.25 83 CYS A C 1
ATOM 667 O O . CYS A 1 83 ? -1.703 -2.892 -13.021 1.00 89.25 83 CYS A O 1
ATOM 669 N N . ALA A 1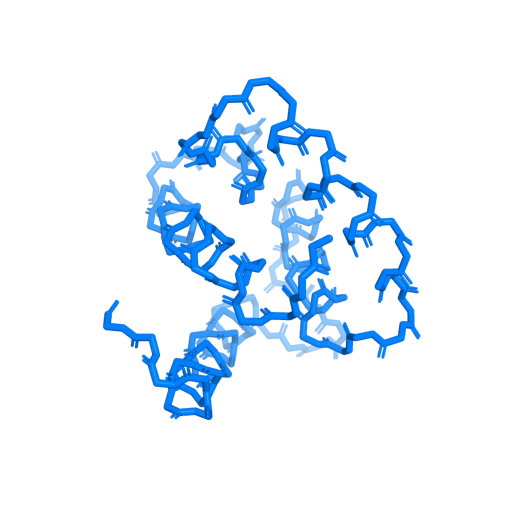 84 ? 0.054 -3.857 -14.024 1.00 91.50 84 ALA A N 1
ATOM 670 C CA . ALA A 1 84 ? -0.196 -5.188 -13.467 1.00 91.50 84 ALA A CA 1
ATOM 671 C C . ALA A 1 84 ? 0.132 -5.223 -11.967 1.00 91.50 84 ALA A C 1
ATOM 673 O O . ALA A 1 84 ? -0.666 -5.713 -11.165 1.00 91.50 84 ALA A O 1
ATOM 674 N N . TYR A 1 85 ? 1.241 -4.586 -11.586 1.00 93.12 85 TYR A N 1
ATOM 675 C CA . TYR A 1 85 ? 1.660 -4.435 -10.196 1.00 93.12 85 TYR A CA 1
ATOM 676 C C . TYR A 1 85 ? 0.590 -3.710 -9.356 1.00 93.12 85 TYR A C 1
ATOM 678 O O . TYR A 1 85 ? 0.217 -4.159 -8.268 1.00 93.12 85 TYR A O 1
ATOM 686 N N . LYS A 1 86 ? 0.019 -2.626 -9.901 1.00 91.75 86 LYS A N 1
ATOM 687 C CA . LYS A 1 86 ? -1.097 -1.867 -9.314 1.00 91.75 86 LYS A CA 1
ATOM 688 C C . LYS A 1 86 ? -2.312 -2.753 -9.048 1.00 91.75 86 LYS A C 1
ATOM 690 O O . LYS A 1 86 ? -2.899 -2.697 -7.967 1.00 91.75 86 LYS A O 1
ATOM 695 N N . GLU A 1 87 ? -2.697 -3.581 -10.017 1.00 92.00 87 GLU A N 1
ATOM 696 C CA . GLU A 1 87 ? -3.827 -4.499 -9.858 1.00 92.00 87 GLU A CA 1
ATOM 697 C C . GLU A 1 87 ? -3.545 -5.568 -8.794 1.00 92.00 87 GLU A C 1
ATOM 699 O O . GLU A 1 87 ? -4.427 -5.866 -7.986 1.00 92.00 87 GLU A O 1
ATOM 704 N N . ARG A 1 88 ? -2.308 -6.075 -8.692 1.00 93.69 88 ARG A N 1
ATOM 705 C CA . ARG A 1 88 ? -1.926 -6.992 -7.606 1.00 93.69 88 ARG A CA 1
ATOM 706 C C . ARG A 1 88 ? -2.076 -6.346 -6.230 1.00 93.69 88 ARG A C 1
ATOM 708 O O . ARG A 1 88 ? -2.624 -6.981 -5.324 1.00 93.69 88 ARG A O 1
ATOM 715 N N . ILE A 1 89 ? -1.650 -5.090 -6.078 1.00 94.38 89 ILE A N 1
ATOM 716 C CA . ILE A 1 89 ? -1.853 -4.327 -4.837 1.00 94.38 89 ILE A CA 1
ATOM 717 C C . ILE A 1 89 ? -3.348 -4.256 -4.511 1.00 94.38 89 ILE A C 1
ATOM 719 O O . ILE A 1 89 ? -3.738 -4.602 -3.396 1.00 94.38 89 ILE A O 1
ATOM 723 N N . LYS A 1 90 ? -4.204 -3.897 -5.477 1.00 93.56 90 LYS A N 1
ATOM 724 C CA . LYS A 1 90 ? -5.662 -3.827 -5.266 1.00 93.56 90 LYS A CA 1
ATOM 725 C C . LYS A 1 90 ? -6.269 -5.170 -4.858 1.00 93.56 90 LYS A C 1
ATOM 727 O O . LYS A 1 90 ? -7.085 -5.214 -3.938 1.00 93.56 90 LYS A O 1
ATOM 732 N N . VAL A 1 91 ? -5.863 -6.270 -5.492 1.00 94.44 91 VAL A N 1
ATOM 733 C CA . VAL A 1 91 ? -6.320 -7.617 -5.113 1.00 94.44 91 VAL A CA 1
ATOM 734 C C . VAL A 1 91 ? -5.907 -7.936 -3.675 1.00 94.44 91 VAL A C 1
ATOM 736 O O . VAL A 1 91 ? -6.736 -8.384 -2.881 1.00 94.44 91 VAL A O 1
ATOM 739 N N . LYS A 1 92 ? -4.659 -7.640 -3.294 1.00 94.31 92 LYS A N 1
ATOM 740 C CA . LYS A 1 92 ? -4.183 -7.862 -1.923 1.00 94.31 92 LYS A CA 1
ATOM 741 C C . LYS A 1 92 ? -4.912 -6.973 -0.911 1.00 94.31 92 LYS A C 1
ATOM 743 O O . LYS A 1 92 ? -5.259 -7.461 0.163 1.00 94.31 92 LYS A O 1
ATOM 748 N N . MET A 1 93 ? -5.231 -5.725 -1.265 1.00 94.00 93 MET A N 1
ATOM 749 C CA . MET A 1 93 ? -6.068 -4.847 -0.439 1.00 94.00 93 MET A CA 1
ATOM 750 C C . MET A 1 93 ? -7.431 -5.481 -0.148 1.00 94.00 93 MET A C 1
ATOM 752 O O . MET A 1 93 ? -7.877 -5.447 0.997 1.00 94.00 93 MET A O 1
ATOM 756 N N . LEU A 1 94 ? -8.092 -6.073 -1.150 1.00 92.62 94 LEU A N 1
ATOM 757 C CA . LEU A 1 94 ? -9.380 -6.752 -0.957 1.00 92.62 94 LEU A CA 1
ATOM 758 C C . LEU A 1 94 ? -9.253 -7.952 -0.009 1.00 92.62 94 LEU A C 1
ATOM 760 O O . LEU A 1 94 ? -10.091 -8.117 0.881 1.00 92.62 94 LEU A O 1
ATOM 764 N N . SER A 1 95 ? -8.182 -8.739 -0.140 1.00 93.94 95 SER A N 1
ATOM 765 C CA . SER A 1 95 ? -7.898 -9.849 0.777 1.00 93.94 95 SER A CA 1
ATOM 766 C C . SER A 1 95 ? -7.710 -9.369 2.219 1.00 93.94 95 SER A C 1
ATOM 768 O O . SER A 1 95 ? -8.334 -9.921 3.123 1.00 93.94 95 SER A O 1
ATOM 770 N N . ILE A 1 96 ? -6.936 -8.298 2.436 1.00 93.06 96 ILE A N 1
ATOM 771 C CA . ILE A 1 96 ? -6.723 -7.698 3.767 1.00 93.06 96 ILE A CA 1
ATOM 772 C C . ILE A 1 96 ? -8.044 -7.149 4.329 1.00 93.06 96 ILE A C 1
ATOM 774 O O . ILE A 1 96 ? -8.369 -7.385 5.494 1.00 93.06 96 ILE A O 1
ATOM 778 N N . LYS A 1 97 ? -8.861 -6.468 3.510 1.00 91.12 97 LYS A N 1
ATOM 779 C CA . LYS A 1 97 ? -10.192 -6.002 3.941 1.00 91.12 97 LYS A CA 1
ATOM 780 C C . LYS A 1 97 ? -11.058 -7.157 4.440 1.00 91.12 97 LYS A C 1
ATOM 782 O O . LYS A 1 97 ? -11.687 -7.031 5.491 1.00 91.12 97 LYS A O 1
ATOM 787 N N . SER A 1 98 ? -11.067 -8.275 3.715 1.00 91.38 98 SER A N 1
ATOM 788 C CA . SER A 1 98 ? -11.816 -9.473 4.100 1.00 91.38 98 SER A CA 1
ATOM 789 C C . SER A 1 98 ? -11.272 -10.101 5.388 1.00 91.38 98 SER A C 1
ATOM 791 O O . SER A 1 98 ? -12.047 -10.380 6.305 1.00 91.38 98 SER A O 1
ATOM 793 N N . GLU A 1 99 ? -9.952 -10.273 5.488 1.00 92.12 99 GLU A N 1
ATOM 794 C CA . GLU A 1 99 ? -9.269 -10.873 6.642 1.00 92.12 99 GLU A CA 1
ATOM 795 C C . GLU A 1 99 ? -9.564 -10.111 7.941 1.00 92.12 99 GLU A C 1
ATOM 797 O O . GLU A 1 99 ? -10.022 -10.689 8.930 1.00 92.12 99 GLU A O 1
ATOM 802 N N . TYR A 1 100 ? -9.414 -8.786 7.915 1.00 90.31 100 TYR A N 1
ATOM 803 C CA . TYR A 1 100 ? -9.627 -7.942 9.092 1.00 90.31 100 TYR A CA 1
ATOM 804 C C . TYR A 1 100 ? -11.078 -7.467 9.265 1.00 90.31 100 TYR A C 1
ATOM 806 O O . TYR A 1 100 ? -11.401 -6.795 10.258 1.00 90.31 100 TYR A O 1
ATOM 814 N N . ARG A 1 101 ? -11.979 -7.845 8.345 1.00 89.94 101 ARG A N 1
ATOM 815 C CA . ARG A 1 101 ? -13.389 -7.416 8.298 1.00 89.94 101 ARG A CA 1
ATOM 816 C C . ARG A 1 101 ? -13.526 -5.890 8.319 1.00 89.94 101 ARG A C 1
ATOM 818 O O . ARG A 1 101 ? -14.264 -5.328 9.136 1.00 89.94 101 ARG A O 1
ATOM 825 N N . ILE A 1 102 ? -12.754 -5.229 7.466 1.00 86.50 102 ILE A N 1
ATOM 826 C CA . ILE A 1 102 ? -12.770 -3.779 7.260 1.00 86.50 102 ILE A CA 1
ATOM 827 C C . ILE A 1 102 ? -13.800 -3.487 6.165 1.00 86.50 102 ILE A C 1
ATOM 829 O O . ILE A 1 102 ? -13.777 -4.126 5.115 1.00 86.50 102 ILE A O 1
ATOM 833 N N . LYS A 1 103 ? -14.730 -2.573 6.453 1.00 71.81 103 LYS A N 1
ATOM 834 C CA . LYS A 1 103 ? -15.780 -2.153 5.516 1.00 71.81 103 LYS A CA 1
ATOM 835 C C . LYS A 1 103 ? -15.232 -1.161 4.497 1.00 71.81 103 LYS A C 1
ATOM 837 O O . LYS A 1 103 ? -14.396 -0.326 4.900 1.00 71.81 103 LYS A O 1
#

Radiu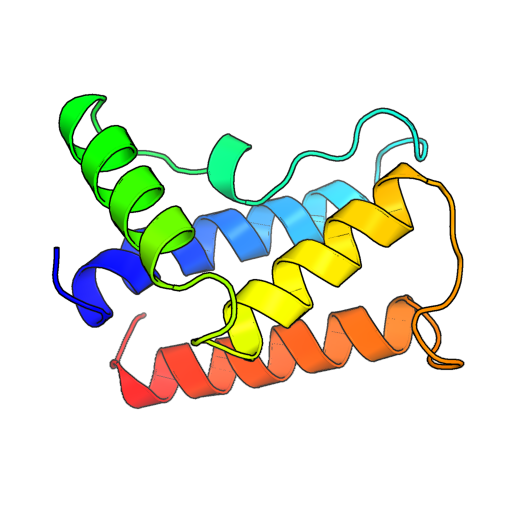s of gyration: 13.43 Å; Cα contacts (8 Å, |Δi|>4): 87; chains: 1; bounding box: 27×26×34 Å

pLDDT: mean 87.64, std 9.41, range [53.22, 94.5]

Secondary structure (DSSP, 8-state):
--HHHHHHHHHHHHHHHHHHTTSS-TT----GGGG----HHHHHHHHHHHHHHTTT-HHHHHHHHHHHHHHTT-SEETTEEHHHHHHHHHHHHHHHHHHHT--

Organism: Sinomicrobium pectinilyticum (NCBI:txid1084421)

Foldseek 3Di:
DDPLVLLLQQLVLQVVQLVVLVPDDLQDRDASLVRGDDDPVVSVVNVVVLVVCVPVPPLSVLSVQLSVCSNVVHQDDPPHGSVVSSVVSVVVSVVSCVVSVHD

Nearest PDB structures (foldseek):
  3feg-assembly1_A-2  TM=4.110E-01  e=4.461E+00  Homo sapiens
  3lq3-assembly1_A-2  TM=4.108E-01  e=8.210E+00  Homo sapiens
  8bi5-assembly1_A  TM=3.970E-01  e=8.678E+00  Homo sapiens

Mean predicted aligned error: 4.57 Å

Sequence (103 aa):
MDQKEFYKYYLPALAKALESDNNVSDFYIKGPEAFIEASEHKLREIEICLDTASGSNEFLDSVAYYFDAKSHGFNEIDGEKLCAYKERIKVKMLSIKSEYRIK

Solvent-accessible surface area (backbone atoms only — not comparable to full-atom values): 5971 Å² total; per-residue (Å²): 129,54,73,61,63,46,48,66,48,46,49,62,8,37,50,52,28,64,58,52,59,78,78,50,67,52,84,69,71,57,55,36,78,82,52,51,89,66,54,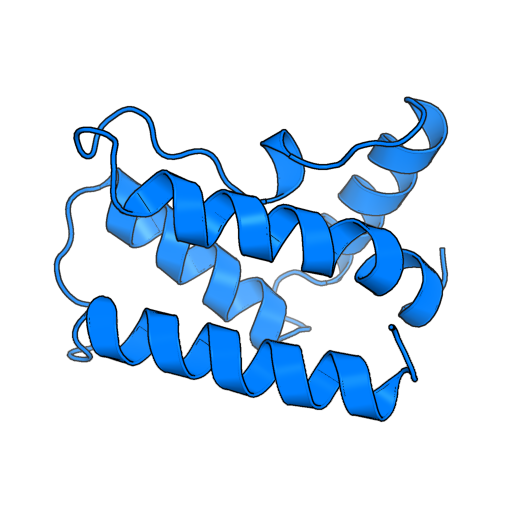72,72,54,47,54,49,46,51,53,51,50,65,70,33,58,91,74,32,72,67,60,44,50,52,50,51,51,51,52,37,40,48,71,64,48,65,51,57,98,87,40,44,44,72,59,54,52,51,52,52,54,53,51,51,53,52,51,28,61,74,60,67,54,132